Protein AF-A0A8S2FY46-F1 (afdb_monomer_lite)

Organism: NCBI:txid1234261

pLDDT: mean 87.93, std 10.29, range [51.34, 96.06]

Structure (mmCIF, N/CA/C/O backbone):
data_AF-A0A8S2FY46-F1
#
_entry.id   AF-A0A8S2FY46-F1
#
loop_
_atom_site.group_PDB
_atom_site.id
_atom_site.type_symbol
_atom_site.label_atom_id
_atom_site.label_alt_id
_atom_site.label_comp_id
_atom_site.label_asym_id
_atom_site.label_entity_id
_atom_site.label_seq_id
_atom_site.pdbx_PDB_ins_code
_atom_site.Cartn_x
_atom_site.Cartn_y
_atom_site.Cartn_z
_atom_site.occupancy
_atom_site.B_iso_or_equiv
_atom_site.auth_seq_id
_atom_site.auth_comp_id
_atom_site.auth_asym_id
_atom_site.auth_atom_id
_atom_site.pdbx_PDB_model_num
ATOM 1 N N . ILE A 1 1 ? -8.135 -14.743 4.800 1.00 56.22 1 ILE A N 1
ATOM 2 C CA . ILE A 1 1 ? -8.679 -15.157 6.124 1.00 56.22 1 ILE A CA 1
ATOM 3 C C . ILE A 1 1 ? -10.036 -14.482 6.302 1.00 56.22 1 ILE A C 1
ATOM 5 O O . ILE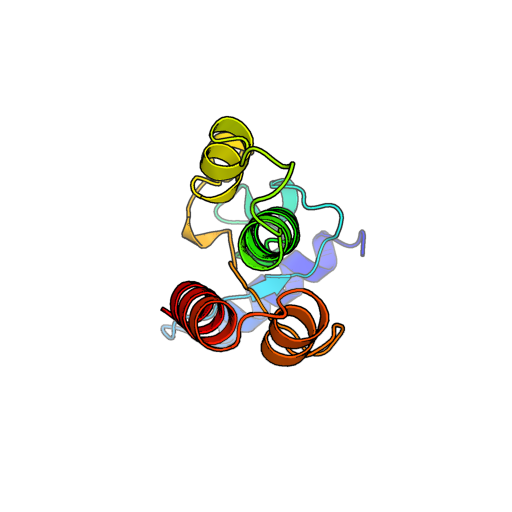 A 1 1 ? -10.095 -13.278 6.116 1.00 56.22 1 ILE A O 1
ATOM 9 N N . GLN A 1 2 ? -11.107 -15.220 6.611 1.00 70.56 2 GLN A N 1
ATOM 10 C CA . GLN A 1 2 ? -12.462 -14.655 6.794 1.00 70.56 2 GLN A CA 1
ATOM 11 C C . GLN A 1 2 ? -12.893 -14.567 8.271 1.00 70.56 2 GLN A C 1
ATOM 13 O O . GLN A 1 2 ? -14.070 -14.408 8.572 1.00 70.56 2 GLN A O 1
ATOM 18 N N . ASN A 1 3 ? -11.954 -14.678 9.216 1.00 86.56 3 ASN A N 1
ATOM 19 C CA . ASN A 1 3 ? -12.265 -14.594 10.642 1.00 86.56 3 ASN A CA 1
ATOM 20 C C . ASN A 1 3 ? -12.045 -13.167 11.174 1.00 86.56 3 ASN A C 1
ATOM 22 O O . ASN A 1 3 ? -11.043 -12.877 11.827 1.00 86.56 3 ASN A O 1
ATOM 26 N N . PHE A 1 4 ? -12.968 -12.263 10.843 1.00 88.81 4 PHE A N 1
ATOM 27 C CA . PHE A 1 4 ? -12.899 -10.854 11.249 1.00 88.81 4 PHE A CA 1
ATOM 28 C C . PHE A 1 4 ? -13.048 -10.655 12.756 1.00 88.81 4 PHE A C 1
ATOM 30 O O . PHE A 1 4 ? -12.456 -9.727 13.303 1.00 88.81 4 PHE A O 1
ATOM 37 N N . GLU A 1 5 ? -13.780 -11.537 13.435 1.00 89.62 5 GLU A N 1
ATOM 38 C CA . GLU A 1 5 ? -13.918 -11.511 14.891 1.00 89.62 5 GLU A CA 1
ATOM 39 C C . GLU A 1 5 ? -12.564 -11.741 15.567 1.00 89.62 5 GLU A C 1
ATOM 41 O O . GLU A 1 5 ? -12.136 -10.937 16.391 1.00 89.62 5 GLU A O 1
ATOM 46 N N . PHE A 1 6 ? -11.833 -12.775 15.145 1.00 90.94 6 PHE A N 1
ATOM 47 C CA . PHE A 1 6 ? -10.497 -13.059 15.662 1.00 90.94 6 PHE A CA 1
ATOM 48 C C . PHE A 1 6 ? -9.502 -11.921 15.405 1.00 90.94 6 PHE A C 1
ATOM 50 O O . PHE A 1 6 ? -8.759 -11.539 16.308 1.00 90.94 6 PHE A O 1
ATOM 57 N N . LEU A 1 7 ? -9.504 -11.353 14.195 1.00 90.94 7 LEU A N 1
ATOM 58 C CA . LEU A 1 7 ? -8.646 -10.210 13.864 1.00 90.94 7 LEU A CA 1
ATOM 59 C C . LEU A 1 7 ? -8.975 -8.994 14.739 1.00 90.94 7 LEU A C 1
ATOM 61 O O . LEU A 1 7 ? -8.070 -8.364 15.282 1.00 90.94 7 LEU A O 1
ATOM 65 N N . THR A 1 8 ? -10.265 -8.725 14.952 1.00 90.94 8 THR A N 1
ATOM 66 C CA . THR A 1 8 ? -10.728 -7.647 15.837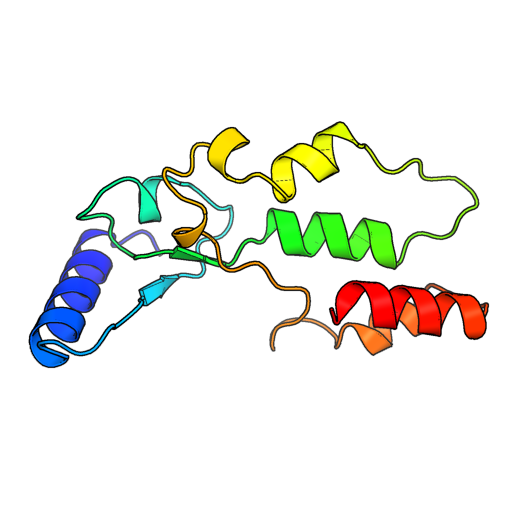 1.00 90.94 8 THR A CA 1
ATOM 67 C C . THR A 1 8 ? -10.246 -7.864 17.270 1.00 90.94 8 THR A C 1
ATOM 69 O O . THR A 1 8 ? -9.696 -6.941 17.872 1.00 90.94 8 THR A O 1
ATOM 72 N N . LEU A 1 9 ? -10.414 -9.080 17.802 1.00 92.50 9 LEU A N 1
ATOM 73 C CA . LEU A 1 9 ? -9.990 -9.444 19.156 1.00 92.50 9 LEU A CA 1
ATOM 74 C C . LEU A 1 9 ? -8.489 -9.221 19.350 1.00 92.50 9 LEU A C 1
ATOM 76 O O . LEU A 1 9 ? -8.090 -8.510 20.270 1.00 92.50 9 LEU A O 1
ATOM 80 N N . ILE A 1 10 ? -7.658 -9.748 18.445 1.00 92.06 10 ILE A N 1
ATOM 81 C CA . ILE A 1 10 ? -6.204 -9.572 18.533 1.00 92.06 10 ILE A CA 1
ATOM 82 C C . ILE A 1 10 ? -5.823 -8.098 18.449 1.00 92.06 10 ILE A C 1
ATOM 84 O O . ILE A 1 10 ? -5.057 -7.631 19.290 1.00 92.06 10 ILE A O 1
ATOM 88 N N . THR A 1 11 ? -6.357 -7.356 17.476 1.00 91.69 11 THR A N 1
ATOM 89 C CA . THR A 1 11 ? -6.054 -5.929 17.300 1.00 91.69 11 THR A CA 1
ATOM 90 C C . THR A 1 11 ? -6.410 -5.120 18.552 1.00 91.69 11 THR A C 1
ATOM 92 O O . THR A 1 11 ? -5.656 -4.232 18.957 1.00 91.69 11 THR A O 1
ATOM 95 N N . GLN A 1 12 ? -7.532 -5.428 19.206 1.00 91.62 12 GLN A N 1
ATOM 96 C CA . GLN A 1 12 ? -7.937 -4.764 20.448 1.00 91.62 12 GLN A CA 1
ATOM 97 C C . GLN A 1 12 ? -7.027 -5.132 21.626 1.00 91.62 12 GLN A C 1
ATOM 99 O O . GLN A 1 12 ? -6.582 -4.238 22.354 1.00 91.62 12 GLN A O 1
ATOM 104 N N . ASP A 1 13 ? -6.703 -6.415 21.790 1.00 94.06 13 ASP A N 1
ATOM 105 C CA . ASP A 1 13 ? -5.866 -6.895 22.891 1.00 94.06 13 ASP A CA 1
ATOM 106 C C . ASP A 1 13 ? -4.445 -6.325 22.819 1.00 94.06 13 ASP A C 1
ATOM 108 O O . ASP A 1 13 ? -3.928 -5.817 23.819 1.00 94.06 13 ASP A O 1
ATOM 112 N N . VAL A 1 14 ? -3.822 -6.318 21.635 1.00 93.00 14 VAL A N 1
ATOM 113 C CA . VAL A 1 14 ? -2.462 -5.772 21.478 1.00 93.00 14 VAL A CA 1
ATOM 114 C C . VAL A 1 14 ? -2.421 -4.267 21.724 1.00 93.00 14 VAL A C 1
ATOM 116 O O . VAL A 1 14 ? -1.494 -3.778 22.370 1.00 93.00 14 VAL A O 1
ATOM 119 N N . LYS A 1 15 ? -3.447 -3.523 21.296 1.00 92.50 15 LYS A N 1
ATOM 120 C CA . LYS A 1 15 ? -3.547 -2.081 21.564 1.00 92.50 15 LYS A CA 1
ATOM 121 C C . LYS A 1 15 ? -3.744 -1.790 23.043 1.00 92.50 15 LYS A C 1
ATOM 123 O O . LYS A 1 15 ? -3.114 -0.880 23.577 1.00 92.50 15 LYS A O 1
ATOM 128 N N . LYS A 1 16 ? -4.565 -2.589 23.729 1.00 93.88 16 LYS A N 1
ATOM 129 C CA . LYS A 1 16 ? -4.736 -2.485 25.181 1.00 93.88 16 LYS A CA 1
ATOM 130 C C . LYS A 1 16 ? -3.412 -2.721 25.913 1.00 93.88 16 LYS A C 1
ATOM 132 O O . LYS A 1 16 ? -3.086 -1.965 26.825 1.00 93.88 16 LYS A O 1
ATOM 137 N N . LEU A 1 17 ? -2.636 -3.723 25.494 1.00 96.06 17 LEU A N 1
ATOM 138 C CA . LEU A 1 17 ? -1.308 -4.014 26.050 1.00 96.06 17 LEU A CA 1
ATOM 139 C C . LEU A 1 17 ? -0.273 -2.924 25.729 1.00 96.06 17 LEU A C 1
ATOM 141 O O . LEU A 1 17 ? 0.590 -2.637 26.558 1.00 96.06 17 LEU A O 1
ATOM 145 N N . ALA A 1 18 ? -0.363 -2.291 24.558 1.00 94.75 18 ALA A N 1
ATOM 146 C CA . ALA A 1 18 ? 0.504 -1.178 24.174 1.00 94.75 18 ALA A CA 1
ATOM 147 C C . ALA A 1 18 ? 0.273 0.089 25.027 1.00 94.75 18 ALA A C 1
ATOM 149 O O . ALA A 1 18 ? 1.171 0.934 25.140 1.00 94.75 18 ALA A O 1
ATOM 150 N N . GLY A 1 19 ? -0.899 0.217 25.663 1.00 93.69 19 GLY A N 1
ATOM 151 C CA . GLY A 1 19 ? -1.260 1.351 26.510 1.00 93.69 19 GLY A CA 1
ATOM 152 C C . GLY A 1 19 ? -1.292 2.654 25.711 1.00 93.69 19 GLY A C 1
ATOM 153 O O . GLY A 1 19 ? -1.995 2.765 24.714 1.00 93.69 19 GLY A O 1
ATOM 154 N N . ASN A 1 20 ? -0.502 3.646 26.129 1.00 93.12 20 ASN A N 1
ATOM 155 C CA . ASN A 1 20 ? -0.418 4.938 25.435 1.00 93.12 20 ASN A CA 1
ATOM 156 C C . ASN A 1 20 ? 0.534 4.926 24.224 1.00 93.12 20 ASN A C 1
ATOM 158 O O . ASN A 1 20 ? 0.681 5.952 23.559 1.00 93.12 20 ASN A O 1
ATOM 162 N N . LYS A 1 21 ? 1.229 3.812 23.950 1.00 94.75 21 LYS A N 1
ATOM 163 C CA . LYS A 1 21 ? 2.116 3.717 22.785 1.00 94.75 21 LYS A CA 1
ATOM 164 C C . LYS A 1 21 ? 1.279 3.498 21.520 1.00 94.75 21 LYS A C 1
ATOM 166 O O . LYS A 1 21 ? 0.426 2.612 21.525 1.00 94.75 21 LYS A O 1
ATOM 171 N N . PRO A 1 22 ? 1.539 4.235 20.426 1.00 89.12 22 PRO A N 1
ATOM 172 C CA . PRO A 1 22 ? 0.912 3.947 19.143 1.00 89.12 22 PRO A CA 1
ATOM 173 C C . PRO A 1 22 ? 1.196 2.502 18.716 1.00 89.12 22 PRO A C 1
ATOM 175 O O . PRO A 1 22 ? 2.349 2.069 18.726 1.00 89.12 22 PRO A O 1
ATOM 178 N N . PHE A 1 23 ? 0.151 1.769 18.337 1.00 91.56 23 PHE A N 1
ATOM 179 C CA . PHE A 1 23 ? 0.250 0.411 17.809 1.00 91.56 23 PHE A CA 1
ATOM 180 C C . PHE A 1 23 ? -0.656 0.294 16.583 1.00 91.56 23 PHE A C 1
ATOM 182 O O . PHE A 1 23 ? -1.816 0.701 16.642 1.00 91.56 23 PHE A O 1
ATOM 189 N N . TYR A 1 24 ? -0.112 -0.232 15.486 1.00 91.81 24 TYR A N 1
ATOM 190 C CA . TYR A 1 24 ? -0.768 -0.281 14.182 1.00 91.81 24 TYR A CA 1
ATOM 191 C C . TYR A 1 24 ? -0.772 -1.712 13.642 1.00 91.81 24 TYR A C 1
ATOM 193 O O . TYR A 1 24 ? 0.286 -2.321 13.479 1.00 91.81 24 TYR A O 1
ATOM 201 N N . CYS A 1 25 ? -1.960 -2.239 13.366 1.00 92.62 25 CYS A N 1
ATOM 202 C CA . CYS A 1 25 ? -2.170 -3.581 12.840 1.00 92.62 25 CYS A CA 1
ATOM 203 C C . CYS A 1 25 ? -2.504 -3.516 11.344 1.00 92.62 25 CYS A C 1
ATOM 205 O O . CYS A 1 25 ? -3.589 -3.076 10.971 1.00 92.62 25 CYS A O 1
ATOM 207 N N . ALA A 1 26 ? -1.598 -3.998 10.492 1.00 92.31 26 ALA A N 1
ATOM 208 C CA . ALA A 1 26 ? -1.833 -4.137 9.055 1.00 92.31 26 ALA A CA 1
ATOM 209 C C . ALA A 1 26 ? -2.151 -5.592 8.688 1.00 92.31 26 ALA A C 1
ATOM 211 O O . ALA A 1 26 ? -1.504 -6.507 9.199 1.00 92.31 26 ALA A O 1
ATOM 212 N N . ALA A 1 27 ? -3.114 -5.806 7.791 1.00 91.81 27 ALA A N 1
ATOM 213 C CA . ALA A 1 27 ? -3.413 -7.121 7.227 1.00 91.81 27 ALA A CA 1
ATOM 214 C C . ALA A 1 27 ? -3.054 -7.216 5.747 1.00 91.81 27 ALA A C 1
ATOM 216 O O . ALA A 1 27 ? -3.114 -6.249 4.991 1.00 91.81 27 ALA A O 1
ATOM 217 N N . GLU A 1 28 ? -2.747 -8.436 5.331 1.00 91.81 28 GLU A N 1
ATOM 218 C CA . GLU A 1 28 ? -2.751 -8.843 3.934 1.00 91.81 28 GLU A CA 1
ATOM 219 C C . GLU A 1 28 ? -4.112 -9.490 3.636 1.00 91.81 28 GLU A C 1
ATOM 221 O O . GLU A 1 28 ? -4.414 -10.599 4.086 1.00 91.81 28 GLU A O 1
ATOM 226 N N . TYR A 1 29 ? -4.983 -8.754 2.945 1.00 91.00 29 TYR A N 1
ATOM 227 C CA . TYR A 1 29 ? -6.307 -9.220 2.533 1.00 91.00 29 TYR A CA 1
ATOM 228 C C . TYR A 1 29 ? -6.453 -8.960 1.039 1.00 91.00 29 TYR A C 1
ATOM 230 O O . TYR A 1 29 ? -6.652 -7.823 0.628 1.00 91.00 29 TYR A O 1
ATOM 238 N N . ILE A 1 30 ? -6.281 -10.010 0.238 1.00 88.0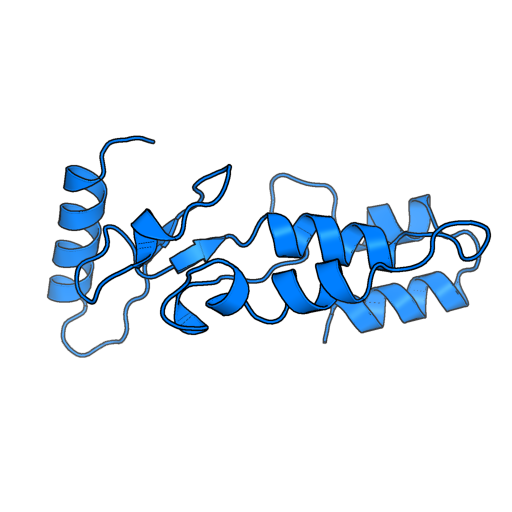0 30 ILE A N 1
ATOM 239 C CA . ILE A 1 30 ? -6.241 -9.932 -1.224 1.00 88.00 30 ILE A CA 1
ATOM 240 C C . ILE A 1 30 ? -7.389 -10.796 -1.793 1.00 88.00 30 ILE A C 1
ATOM 242 O O . ILE A 1 30 ? -7.503 -11.962 -1.401 1.00 88.00 30 ILE A O 1
ATOM 246 N N . PRO A 1 31 ? -8.236 -10.273 -2.705 1.00 88.06 31 PRO A N 1
ATOM 247 C CA . PRO A 1 31 ? -8.264 -8.882 -3.155 1.00 88.06 31 PRO A CA 1
ATOM 248 C C . PRO A 1 31 ? -8.667 -7.930 -2.023 1.00 88.06 31 PRO A C 1
ATOM 250 O O . PRO A 1 31 ? -9.430 -8.290 -1.128 1.00 88.06 31 PRO A O 1
ATOM 253 N N . GLU A 1 32 ? -8.134 -6.715 -2.081 1.00 89.06 32 GLU A N 1
ATOM 254 C CA . GLU A 1 32 ? -8.347 -5.704 -1.050 1.00 89.06 32 GLU A CA 1
ATOM 255 C C . GLU A 1 32 ? -9.808 -5.269 -0.952 1.00 89.06 32 GLU A C 1
ATOM 257 O O . GLU A 1 32 ? -10.464 -5.018 -1.969 1.00 89.06 32 GLU A O 1
ATOM 262 N N . ASP A 1 33 ? -10.279 -5.103 0.283 1.00 89.19 33 ASP A N 1
ATOM 263 C CA . ASP A 1 33 ? -11.613 -4.603 0.592 1.00 89.19 33 ASP A CA 1
ATOM 264 C C . ASP A 1 33 ? -11.530 -3.613 1.767 1.00 89.19 33 ASP A C 1
ATOM 266 O O . ASP A 1 33 ? -11.080 -3.991 2.859 1.00 89.19 33 ASP A O 1
ATOM 270 N N . PRO A 1 34 ? -11.986 -2.358 1.590 1.00 88.25 34 PRO A N 1
ATOM 271 C CA . PRO A 1 34 ? -12.028 -1.375 2.662 1.00 88.25 34 PRO A CA 1
ATOM 272 C C . PRO A 1 34 ? -12.722 -1.862 3.937 1.00 88.25 34 PRO A C 1
ATOM 274 O O . PRO A 1 34 ? -12.362 -1.379 5.011 1.00 88.25 34 PRO A O 1
ATOM 277 N N . ILE A 1 35 ? -13.650 -2.830 3.870 1.00 87.25 35 ILE A N 1
ATOM 278 C CA . ILE A 1 35 ? -14.387 -3.365 5.030 1.00 87.25 35 ILE A CA 1
ATOM 279 C C . ILE A 1 35 ? -13.478 -3.781 6.199 1.00 87.25 35 ILE A C 1
ATOM 281 O O . ILE A 1 35 ? -13.869 -3.652 7.359 1.00 87.25 35 ILE A O 1
ATOM 285 N N . ILE A 1 36 ? -12.238 -4.192 5.914 1.00 82.81 36 ILE A N 1
ATOM 286 C CA . ILE A 1 36 ? -11.232 -4.569 6.921 1.00 82.81 36 ILE A CA 1
ATOM 287 C C . ILE A 1 36 ? -10.793 -3.378 7.796 1.00 82.81 36 ILE A C 1
ATOM 289 O O . ILE A 1 36 ? -10.327 -3.566 8.918 1.00 82.81 36 ILE A O 1
ATOM 293 N N . THR A 1 37 ? -10.965 -2.153 7.299 1.00 81.50 37 THR A N 1
ATOM 294 C CA . THR A 1 37 ? -10.422 -0.908 7.871 1.00 81.50 37 THR A CA 1
ATOM 295 C C . THR A 1 37 ? -11.488 0.163 8.153 1.00 81.50 37 THR A C 1
ATOM 297 O O . THR A 1 37 ? -11.188 1.205 8.735 1.00 81.50 37 THR A O 1
ATOM 300 N N . VAL A 1 38 ? -12.744 -0.067 7.739 1.00 63.22 38 VAL A N 1
ATOM 301 C CA . VAL A 1 38 ? -13.783 0.969 7.525 1.00 63.22 38 VAL A CA 1
ATOM 302 C C . VAL A 1 38 ? -14.429 1.567 8.789 1.00 63.22 38 VAL A C 1
ATOM 304 O O . VAL A 1 38 ? -15.319 2.406 8.691 1.00 63.22 38 VAL A O 1
ATOM 307 N N . ALA A 1 39 ? -13.954 1.297 10.002 1.00 51.34 39 ALA A N 1
ATOM 308 C CA . ALA A 1 39 ? -14.401 2.083 11.157 1.00 51.34 39 ALA A CA 1
ATOM 309 C C . ALA A 1 39 ? -13.321 2.175 12.228 1.00 51.34 39 ALA A C 1
ATOM 311 O O . ALA A 1 39 ? -12.399 1.371 12.254 1.00 51.34 39 ALA A O 1
ATOM 312 N N . LYS A 1 40 ? -13.498 3.080 13.199 1.00 52.50 40 LYS A N 1
ATOM 313 C CA . LYS A 1 40 ? -12.714 3.126 14.453 1.00 52.50 40 LYS A CA 1
ATOM 314 C C . LYS A 1 40 ? -12.577 1.761 15.171 1.00 52.50 40 LYS A C 1
ATOM 316 O O . LYS A 1 40 ? -11.749 1.661 16.066 1.00 52.50 40 LYS A O 1
ATOM 321 N N . ASN A 1 41 ? -13.354 0.750 14.756 1.00 63.66 41 ASN A N 1
ATOM 322 C CA . ASN A 1 41 ? -13.356 -0.638 15.221 1.00 63.66 41 ASN A CA 1
ATOM 323 C C . ASN A 1 41 ? -13.288 -1.671 14.067 1.00 63.66 41 ASN A C 1
ATOM 325 O O . ASN A 1 41 ? -13.835 -2.763 14.205 1.00 63.66 41 ASN A O 1
ATOM 329 N N . GLY A 1 42 ? -12.708 -1.332 12.910 1.00 76.44 42 GLY A N 1
ATOM 330 C CA . GLY A 1 42 ? -12.436 -2.318 11.862 1.00 76.44 42 GLY A CA 1
ATOM 331 C C . GLY A 1 42 ? -11.529 -3.441 12.390 1.00 76.44 42 GLY A C 1
ATOM 332 O O . GLY A 1 42 ? -10.780 -3.202 13.344 1.00 76.44 42 GLY A O 1
ATOM 333 N N . PRO A 1 43 ? -11.571 -4.653 11.804 1.00 88.75 43 PRO A N 1
ATOM 334 C CA . PRO A 1 43 ? -10.729 -5.764 12.249 1.00 88.75 43 PRO A CA 1
ATOM 335 C C . PRO A 1 43 ? -9.234 -5.429 12.311 1.00 88.75 43 PRO A C 1
ATOM 337 O O . PRO A 1 43 ? -8.516 -6.003 13.128 1.00 88.75 43 PRO A O 1
ATOM 340 N N . MET A 1 44 ? -8.778 -4.499 11.464 1.00 91.94 44 MET A N 1
ATOM 341 C CA . MET A 1 44 ? -7.391 -4.042 11.367 1.00 91.94 44 MET A CA 1
ATOM 342 C C . MET A 1 44 ? -7.329 -2.520 11.158 1.00 91.94 44 MET A C 1
ATOM 344 O O . MET A 1 44 ? -8.310 -1.894 10.753 1.00 91.94 44 MET A O 1
ATOM 348 N N . ASP A 1 45 ? -6.163 -1.916 11.402 1.00 91.88 45 ASP A N 1
ATOM 349 C CA . ASP A 1 45 ? -5.934 -0.484 11.154 1.00 91.88 45 ASP A CA 1
ATOM 350 C C . ASP A 1 45 ? -5.715 -0.174 9.676 1.00 91.88 45 ASP A C 1
ATOM 352 O O . ASP A 1 45 ? -6.146 0.875 9.184 1.00 91.88 45 ASP A O 1
ATOM 356 N N . GLY A 1 46 ? -5.060 -1.095 8.968 1.00 92.44 46 GLY A N 1
ATOM 357 C CA . GLY A 1 46 ? -4.803 -0.945 7.548 1.00 92.44 46 GLY A CA 1
ATOM 358 C C . GLY A 1 46 ? -4.577 -2.238 6.790 1.00 92.44 46 GLY A C 1
ATOM 359 O O . GLY A 1 46 ? -4.582 -3.340 7.344 1.00 92.44 46 GLY A O 1
ATOM 360 N N . LEU A 1 47 ? -4.384 -2.063 5.490 1.00 93.19 47 LEU A N 1
ATOM 361 C CA . LEU A 1 47 ? -4.222 -3.118 4.506 1.00 93.19 47 LEU A CA 1
ATOM 362 C C . LEU A 1 47 ? -3.006 -2.859 3.621 1.00 93.19 47 LEU A C 1
ATOM 364 O O . LEU A 1 47 ? -2.731 -1.716 3.250 1.00 93.19 47 LEU A O 1
ATOM 368 N N . TRP A 1 48 ? -2.300 -3.928 3.258 1.00 94.88 48 TRP A N 1
ATOM 369 C CA . TRP A 1 48 ? -1.305 -3.882 2.187 1.00 94.88 48 TRP A CA 1
ATOM 370 C C . TRP A 1 48 ? -1.977 -3.539 0.860 1.00 94.88 48 TRP A C 1
ATOM 372 O O . TRP A 1 48 ? -2.882 -4.247 0.420 1.00 94.88 48 TRP A O 1
ATOM 382 N N . HIS A 1 49 ? -1.529 -2.444 0.239 1.00 95.00 49 HIS A N 1
ATOM 383 C CA . HIS A 1 49 ? -2.200 -1.871 -0.920 1.00 95.00 49 HIS A CA 1
ATOM 384 C C . HIS A 1 49 ? -1.778 -2.545 -2.231 1.00 95.00 49 HIS A C 1
ATOM 386 O O . HIS A 1 49 ? -0.956 -2.018 -2.984 1.00 95.00 49 HIS A O 1
ATOM 392 N N . GLU A 1 50 ? -2.320 -3.728 -2.501 1.00 93.88 50 GLU A N 1
ATOM 393 C CA . GLU A 1 50 ? -1.969 -4.548 -3.668 1.00 93.88 50 GLU A CA 1
ATOM 394 C C . GLU A 1 50 ? -2.187 -3.832 -5.009 1.00 93.88 50 GLU A C 1
ATOM 396 O O . GLU A 1 50 ? -1.346 -3.893 -5.911 1.00 93.88 50 GLU A O 1
ATOM 401 N N . LYS A 1 51 ? -3.283 -3.083 -5.148 1.00 92.81 51 LYS A N 1
ATOM 402 C CA . LYS A 1 51 ? -3.549 -2.276 -6.347 1.00 92.81 51 LYS A CA 1
ATOM 403 C C . LYS A 1 51 ? -2.494 -1.200 -6.561 1.00 92.81 51 LYS A C 1
ATOM 405 O O . LYS A 1 51 ? -2.121 -0.950 -7.706 1.00 92.81 51 LYS A O 1
ATOM 410 N N . PHE A 1 52 ? -1.994 -0.575 -5.494 1.00 95.00 52 PHE A N 1
ATOM 411 C CA . PHE A 1 52 ? -0.880 0.366 -5.601 1.00 95.00 52 PHE A CA 1
ATOM 412 C C . PHE A 1 52 ? 0.391 -0.348 -6.044 1.00 95.00 52 PHE A C 1
ATOM 414 O O . PHE A 1 52 ? 1.029 0.115 -6.987 1.00 95.00 52 PHE A O 1
ATOM 421 N N . TYR A 1 53 ? 0.730 -1.478 -5.416 1.00 94.12 53 TYR A N 1
ATOM 422 C CA . TYR A 1 53 ? 1.906 -2.265 -5.786 1.00 94.12 53 TYR A CA 1
ATOM 423 C C . TYR A 1 53 ? 1.895 -2.614 -7.276 1.00 94.12 53 TYR A C 1
ATOM 425 O O . TYR A 1 53 ? 2.814 -2.233 -7.998 1.00 94.12 53 TYR A O 1
ATOM 433 N N . THR A 1 54 ? 0.830 -3.264 -7.742 1.00 91.50 54 THR A N 1
ATOM 434 C CA . THR A 1 54 ? 0.683 -3.700 -9.138 1.00 91.50 54 THR A CA 1
ATOM 435 C C . THR A 1 54 ? 0.686 -2.520 -10.108 1.00 91.50 54 THR A C 1
ATOM 437 O O . THR A 1 54 ? 1.518 -2.471 -11.010 1.00 91.50 54 THR A O 1
ATOM 440 N N . THR A 1 55 ? -0.156 -1.507 -9.876 1.00 92.44 55 THR A N 1
ATOM 441 C CA . THR A 1 55 ? -0.288 -0.354 -10.785 1.00 92.44 55 THR A CA 1
ATOM 442 C C . THR A 1 55 ? 1.005 0.452 -10.885 1.00 92.44 55 THR A C 1
ATOM 444 O O . THR A 1 55 ? 1.440 0.800 -11.982 1.00 92.44 55 THR A O 1
ATOM 447 N N . ILE A 1 56 ? 1.644 0.768 -9.754 1.00 93.31 56 ILE A N 1
ATOM 448 C CA . ILE A 1 56 ? 2.866 1.577 -9.763 1.00 93.31 56 ILE A CA 1
ATOM 449 C C . ILE A 1 56 ? 4.047 0.766 -10.294 1.00 93.31 56 ILE A C 1
ATOM 451 O O . ILE A 1 56 ? 4.845 1.305 -11.061 1.00 93.31 56 ILE A O 1
ATOM 455 N N . LYS A 1 57 ? 4.157 -0.521 -9.944 1.00 91.75 57 LYS A N 1
ATOM 456 C CA . LYS A 1 57 ? 5.193 -1.394 -10.502 1.00 91.75 57 LYS A CA 1
ATOM 457 C C . LYS A 1 57 ? 5.082 -1.459 -12.020 1.00 91.75 57 LYS A C 1
ATOM 459 O O . LYS A 1 57 ? 6.088 -1.209 -12.679 1.00 91.75 57 LYS A O 1
ATOM 464 N N . ASP A 1 58 ? 3.885 -1.691 -12.557 1.00 90.06 58 ASP A N 1
ATOM 465 C CA . ASP A 1 58 ? 3.642 -1.730 -14.001 1.00 90.06 58 ASP A CA 1
ATOM 466 C C . ASP A 1 58 ? 4.066 -0.417 -14.667 1.00 90.06 58 ASP A C 1
ATOM 468 O O . ASP A 1 58 ? 4.863 -0.428 -15.604 1.00 90.06 58 ASP A O 1
ATOM 472 N N . ILE A 1 59 ? 3.650 0.730 -14.121 1.00 89.81 59 ILE A N 1
ATOM 473 C CA . ILE A 1 59 ? 4.051 2.058 -14.620 1.00 89.81 59 ILE A CA 1
ATOM 474 C C . ILE A 1 59 ? 5.578 2.249 -14.616 1.00 89.81 59 ILE A C 1
ATOM 476 O O . ILE A 1 59 ? 6.122 2.937 -15.484 1.00 89.81 59 ILE A O 1
ATOM 480 N N . LEU A 1 60 ? 6.284 1.689 -13.630 1.00 90.62 60 LEU A N 1
ATOM 481 C CA . LEU A 1 60 ? 7.728 1.868 -13.477 1.00 90.62 60 LEU A CA 1
ATOM 482 C C . LEU A 1 60 ? 8.563 0.914 -14.339 1.00 90.62 60 LEU A C 1
ATOM 484 O O . LEU A 1 60 ? 9.689 1.287 -14.668 1.00 90.62 60 LEU A O 1
ATOM 488 N N . ILE A 1 61 ? 8.043 -0.266 -14.697 1.00 89.38 61 ILE A N 1
ATOM 489 C CA . ILE A 1 61 ? 8.735 -1.255 -15.550 1.00 89.38 61 ILE A CA 1
ATOM 490 C C . ILE A 1 61 ? 8.313 -1.191 -17.026 1.00 89.38 61 ILE A C 1
ATOM 492 O O . ILE A 1 61 ? 8.943 -1.834 -17.865 1.00 89.38 61 ILE A O 1
ATOM 496 N N . MET A 1 62 ? 7.247 -0.452 -17.349 1.00 82.50 62 MET A N 1
ATOM 497 C CA . MET A 1 62 ? 6.794 -0.230 -18.722 1.00 82.50 62 MET A CA 1
ATOM 498 C C . MET A 1 62 ? 7.888 0.414 -19.584 1.00 82.50 62 MET A C 1
ATOM 500 O O . MET A 1 62 ? 8.518 1.393 -19.184 1.00 82.50 62 MET A O 1
ATOM 504 N N . ASN A 1 63 ? 8.049 -0.111 -20.801 1.00 65.75 63 ASN A N 1
ATOM 505 C CA . ASN A 1 63 ? 8.858 0.509 -21.847 1.00 65.75 63 ASN A CA 1
ATOM 506 C C . ASN A 1 63 ? 8.006 1.515 -22.637 1.00 65.75 63 ASN A C 1
ATOM 508 O O . ASN A 1 63 ? 6.815 1.284 -22.864 1.00 65.75 63 ASN A O 1
ATOM 512 N N . ASP A 1 64 ? 8.631 2.617 -23.057 1.00 62.62 64 ASP A N 1
ATOM 513 C CA . ASP A 1 64 ? 7.968 3.799 -23.633 1.00 62.62 64 ASP A C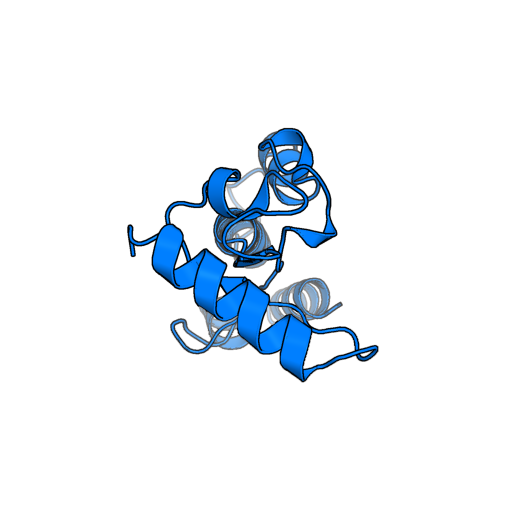A 1
ATOM 514 C C . ASP A 1 64 ? 7.214 3.524 -24.954 1.00 62.62 64 ASP A C 1
ATOM 516 O O . ASP A 1 64 ? 6.425 4.354 -25.405 1.00 62.62 64 ASP A O 1
ATOM 520 N N . ASP A 1 65 ? 7.400 2.346 -25.554 1.00 58.00 65 ASP A N 1
ATOM 521 C CA . ASP A 1 65 ? 7.002 2.088 -26.934 1.00 58.00 65 ASP A CA 1
ATOM 522 C C . ASP A 1 65 ? 5.509 1.818 -27.163 1.00 58.00 65 ASP A C 1
ATOM 524 O O . ASP A 1 65 ? 5.103 1.893 -28.316 1.00 58.00 65 ASP A O 1
ATOM 528 N N . ASN A 1 66 ? 4.667 1.518 -26.156 1.00 51.72 66 ASN A N 1
ATOM 529 C CA . ASN A 1 66 ? 3.236 1.251 -26.438 1.00 51.72 66 ASN A CA 1
ATOM 530 C C . ASN A 1 66 ? 2.209 1.368 -25.297 1.00 51.72 66 ASN A C 1
ATOM 532 O O . ASN A 1 66 ? 1.018 1.203 -25.562 1.00 51.72 66 ASN A O 1
ATOM 536 N N . ASN A 1 67 ? 2.588 1.679 -24.055 1.00 57.03 67 ASN A N 1
ATOM 537 C CA . ASN A 1 67 ? 1.620 1.698 -22.952 1.00 57.03 67 ASN A CA 1
ATOM 538 C C . ASN A 1 67 ? 1.471 3.092 -22.345 1.00 57.03 67 ASN A C 1
ATOM 540 O O . ASN A 1 67 ? 2.329 3.583 -21.616 1.00 57.03 67 ASN A O 1
ATOM 544 N N . ARG A 1 68 ? 0.337 3.738 -22.637 1.00 66.50 68 ARG A N 1
ATOM 545 C CA . ARG A 1 68 ? -0.050 4.975 -21.955 1.00 66.50 68 ARG A CA 1
ATOM 546 C C . ARG A 1 68 ? -0.402 4.648 -20.509 1.00 66.50 68 ARG A C 1
ATOM 548 O O . ARG A 1 68 ? -1.290 3.838 -20.259 1.00 66.50 68 ARG A O 1
ATOM 555 N N . VAL A 1 69 ? 0.251 5.330 -19.573 1.00 77.75 69 VAL A N 1
ATOM 556 C CA . VAL A 1 69 ? -0.155 5.333 -18.166 1.00 77.75 69 VAL A CA 1
ATOM 557 C C . VAL A 1 69 ? -1.593 5.841 -18.083 1.00 77.75 69 VAL A C 1
ATOM 559 O O . VAL A 1 69 ? -1.880 6.973 -18.480 1.00 77.75 69 VAL A O 1
ATOM 562 N N . SER A 1 70 ? -2.501 5.016 -17.564 1.00 86.50 70 SER A N 1
ATOM 563 C CA . SER A 1 70 ? -3.855 5.468 -17.258 1.00 86.50 70 SER A CA 1
ATOM 564 C C . SER A 1 70 ? -3.802 6.397 -16.049 1.00 86.50 70 SER A C 1
ATOM 566 O O . SER A 1 70 ? -3.606 5.959 -14.914 1.00 86.50 70 SER A O 1
ATOM 568 N N . LEU A 1 71 ? -3.966 7.699 -16.293 1.00 88.44 71 LEU A N 1
ATOM 569 C CA . LEU A 1 71 ? -3.998 8.700 -15.225 1.00 88.44 71 LEU A CA 1
ATOM 570 C C . LEU A 1 71 ? -5.163 8.464 -14.257 1.00 88.44 71 LEU A C 1
ATOM 572 O O . LEU A 1 71 ? -5.033 8.757 -13.070 1.00 88.44 71 LEU A O 1
ATOM 576 N N . ASP A 1 72 ? -6.265 7.885 -14.735 1.00 89.81 72 ASP A N 1
ATOM 577 C CA . ASP A 1 72 ? -7.408 7.532 -13.895 1.00 89.81 72 ASP A CA 1
ATOM 578 C C . ASP A 1 72 ? -7.070 6.383 -12.937 1.00 89.81 72 ASP A C 1
ATOM 580 O O . ASP A 1 72 ? -7.377 6.468 -11.747 1.00 89.81 72 ASP A O 1
ATOM 584 N N . GLN A 1 73 ? -6.368 5.346 -13.414 1.00 89.62 73 GLN A N 1
ATOM 585 C CA . GLN A 1 73 ? -5.880 4.265 -12.547 1.00 89.62 73 GLN A CA 1
ATOM 586 C C . GLN A 1 73 ? -4.835 4.776 -11.555 1.00 89.62 73 GLN A C 1
ATOM 588 O O . GLN A 1 73 ? -4.900 4.446 -10.373 1.00 89.62 73 GLN A O 1
ATOM 593 N N . LEU A 1 74 ? -3.919 5.639 -12.005 1.00 91.94 74 LEU A N 1
ATOM 594 C CA . LEU A 1 74 ? -2.924 6.252 -11.131 1.00 91.94 74 LEU A CA 1
ATOM 595 C C . LEU A 1 74 ? -3.588 7.072 -10.016 1.00 91.94 74 LEU A C 1
ATOM 597 O O . LEU A 1 74 ? -3.232 6.941 -8.846 1.00 91.94 74 LEU A O 1
ATOM 601 N N . LYS A 1 75 ? -4.593 7.884 -10.356 1.00 93.06 75 LYS A N 1
ATOM 602 C CA . LYS A 1 75 ? -5.359 8.663 -9.378 1.00 93.06 75 LYS A CA 1
ATOM 603 C C . LYS A 1 75 ? -6.079 7.756 -8.378 1.00 93.06 75 LYS A C 1
ATOM 605 O O . LYS A 1 75 ? -6.063 8.055 -7.187 1.00 93.06 75 LYS A O 1
ATOM 610 N N . LEU A 1 76 ? -6.667 6.653 -8.850 1.00 92.19 76 LEU A N 1
ATOM 611 C CA . LEU A 1 76 ? -7.367 5.679 -8.012 1.00 92.19 76 LEU A CA 1
ATOM 612 C C . LEU A 1 76 ? -6.443 5.048 -6.959 1.00 92.19 76 LEU A C 1
ATOM 614 O O . LEU A 1 76 ? -6.856 4.884 -5.813 1.00 92.19 76 LEU A O 1
ATOM 618 N N . VAL A 1 77 ? -5.201 4.710 -7.324 1.00 93.06 77 VAL A N 1
ATOM 619 C CA . VAL A 1 77 ? -4.253 4.067 -6.395 1.00 93.06 77 VAL A CA 1
ATOM 620 C C . VAL A 1 77 ? -3.487 5.054 -5.518 1.00 93.06 77 VAL A C 1
ATOM 622 O O . VAL A 1 77 ? -3.089 4.699 -4.414 1.00 93.06 77 VAL A O 1
ATOM 625 N N . ILE A 1 78 ? -3.308 6.304 -5.952 1.00 93.12 78 ILE A N 1
ATOM 626 C CA . ILE A 1 78 ? -2.714 7.351 -5.105 1.00 93.12 78 ILE A CA 1
ATOM 627 C C . ILE A 1 78 ? -3.708 7.810 -4.032 1.00 93.12 78 ILE A C 1
ATOM 629 O O . ILE A 1 78 ? -3.322 7.996 -2.878 1.00 93.12 78 ILE A O 1
ATOM 633 N N . ASP A 1 79 ? -4.983 7.992 -4.393 1.00 92.81 79 ASP A N 1
ATOM 634 C CA . ASP A 1 79 ? -6.028 8.416 -3.462 1.00 92.81 79 ASP A CA 1
ATOM 635 C C . ASP A 1 79 ? -6.975 7.264 -3.116 1.00 92.81 79 ASP A C 1
ATOM 637 O O . ASP A 1 79 ? -8.045 7.100 -3.706 1.00 92.81 79 ASP A O 1
ATOM 641 N N . GLY A 1 80 ? -6.605 6.502 -2.086 1.00 90.06 80 GLY A N 1
ATOM 642 C CA . GLY A 1 80 ? -7.404 5.389 -1.572 1.00 90.06 80 GLY A CA 1
ATOM 643 C C . GLY A 1 80 ? -8.844 5.741 -1.189 1.00 90.06 80 GLY A C 1
ATOM 644 O O . GLY A 1 80 ? -9.714 4.873 -1.196 1.00 90.06 80 GLY A O 1
ATOM 645 N N . ARG A 1 81 ? -9.166 7.012 -0.923 1.00 91.12 81 ARG A N 1
ATOM 646 C CA . ARG A 1 81 ? -10.553 7.414 -0.623 1.00 91.12 81 ARG A CA 1
ATOM 647 C C . ARG A 1 81 ? -11.484 7.165 -1.809 1.00 91.12 81 ARG A C 1
ATOM 649 O O . ARG A 1 81 ? -12.656 6.860 -1.611 1.00 91.12 81 ARG A O 1
ATOM 656 N N . LEU A 1 82 ? -10.955 7.213 -3.035 1.00 92.25 82 LEU A N 1
ATOM 657 C CA . LEU A 1 82 ? -11.690 6.871 -4.257 1.00 92.25 82 LEU A CA 1
ATOM 658 C C . LEU A 1 82 ? -12.029 5.376 -4.350 1.00 92.25 82 LEU A C 1
ATOM 660 O O . LEU A 1 82 ? -12.880 4.992 -5.146 1.00 92.25 82 LEU A O 1
ATOM 664 N N . GLN A 1 83 ? -11.389 4.544 -3.528 1.00 90.94 83 GLN A N 1
ATOM 665 C CA . GLN A 1 83 ? -11.652 3.112 -3.418 1.00 90.94 83 GLN A CA 1
ATOM 666 C C . GLN A 1 83 ? -12.551 2.763 -2.220 1.00 90.94 83 GLN A C 1
ATOM 668 O O . GLN A 1 83 ? -12.818 1.589 -1.999 1.00 90.94 83 GLN A O 1
ATOM 673 N N . GLY A 1 84 ? -13.021 3.755 -1.452 1.00 90.94 84 GLY A N 1
ATOM 674 C CA . GLY A 1 84 ? -13.893 3.551 -0.288 1.00 90.94 84 GLY A CA 1
ATOM 675 C C . GLY A 1 84 ? -13.173 3.494 1.064 1.00 90.94 84 GLY A C 1
ATOM 676 O O . GLY A 1 84 ? -13.826 3.278 2.084 1.00 90.94 84 GLY A O 1
ATOM 677 N N . TYR A 1 85 ? -11.855 3.717 1.109 1.00 90.75 85 TYR A N 1
ATOM 678 C CA . TYR A 1 85 ? -11.119 3.820 2.372 1.00 90.75 85 TYR A CA 1
ATOM 679 C C . TYR A 1 85 ? -11.443 5.123 3.110 1.00 90.75 85 TYR A C 1
ATOM 681 O O . TYR A 1 85 ? -11.501 6.203 2.521 1.00 90.75 85 TYR A O 1
ATOM 689 N N . SER A 1 86 ? -11.614 5.027 4.429 1.00 88.38 86 SER A N 1
ATOM 690 C CA . SER A 1 86 ? -12.010 6.168 5.264 1.00 88.38 86 SER A CA 1
ATOM 691 C C . SER A 1 86 ? -10.880 7.182 5.493 1.00 88.38 86 SER A C 1
ATOM 693 O O . SER A 1 86 ? -11.130 8.370 5.696 1.00 88.38 86 SER A O 1
ATOM 695 N N . SER A 1 87 ? -9.628 6.719 5.458 1.00 87.94 87 SER A N 1
ATOM 696 C CA . SER A 1 87 ? -8.429 7.510 5.719 1.00 87.94 87 SER A CA 1
ATOM 697 C C . SER A 1 87 ? -7.241 6.960 4.937 1.00 87.94 87 SER A C 1
ATOM 699 O O . SER A 1 87 ? -7.132 5.757 4.714 1.00 87.94 87 SER A O 1
ATOM 701 N N . ILE A 1 88 ? -6.286 7.831 4.605 1.00 87.25 88 ILE A N 1
ATOM 702 C CA . ILE A 1 88 ? -4.989 7.419 4.044 1.00 87.25 88 ILE A CA 1
ATOM 703 C C . ILE A 1 88 ? -4.208 6.500 4.995 1.00 87.25 88 ILE A C 1
ATOM 705 O O . ILE A 1 88 ? -3.371 5.728 4.552 1.00 87.25 88 ILE A O 1
ATOM 709 N N . GLN A 1 89 ? -4.506 6.554 6.298 1.00 89.88 89 GLN A N 1
ATOM 710 C CA . GLN A 1 89 ? -3.891 5.683 7.301 1.00 89.88 89 GLN A CA 1
ATOM 711 C C . GLN A 1 89 ? -4.360 4.227 7.187 1.00 89.88 89 GLN A C 1
ATOM 713 O O . GLN A 1 89 ? -3.765 3.362 7.816 1.00 89.88 89 GLN A O 1
ATOM 718 N N . ASN A 1 90 ? -5.402 3.937 6.400 1.00 92.06 90 ASN A N 1
ATOM 719 C CA . ASN A 1 90 ? -5.876 2.571 6.179 1.00 92.06 90 ASN A CA 1
ATOM 720 C C . ASN A 1 90 ? -5.043 1.795 5.149 1.00 92.06 90 ASN A C 1
ATOM 722 O O . ASN A 1 90 ? -5.302 0.615 4.930 1.00 92.06 90 ASN A O 1
ATOM 726 N N . LEU A 1 91 ? -4.063 2.437 4.512 1.00 93.69 91 LEU A N 1
ATOM 727 C CA . LEU A 1 91 ? -3.315 1.860 3.403 1.00 93.69 91 LEU A CA 1
ATOM 728 C C . LEU A 1 91 ? -1.819 1.826 3.686 1.00 93.69 91 LEU A C 1
ATOM 730 O O . LEU A 1 91 ? -1.202 2.837 4.022 1.00 93.69 91 LEU A O 1
ATOM 734 N N . VAL A 1 92 ? -1.230 0.656 3.464 1.00 94.94 92 VAL A N 1
ATOM 735 C CA . VAL A 1 92 ? 0.213 0.442 3.426 1.00 94.94 92 VAL A CA 1
ATOM 736 C C . VAL A 1 92 ? 0.626 0.338 1.960 1.00 94.94 92 VAL A C 1
ATOM 738 O O . VAL A 1 92 ? 0.557 -0.726 1.345 1.00 94.94 92 VAL A O 1
ATOM 741 N N . ASN A 1 93 ? 1.031 1.471 1.387 1.00 95.06 93 ASN A N 1
ATOM 742 C CA . ASN A 1 93 ? 1.565 1.531 0.027 1.00 95.06 93 ASN A CA 1
ATOM 743 C C . ASN A 1 93 ? 2.975 0.938 -0.011 1.00 95.06 93 ASN A C 1
ATOM 745 O O . ASN A 1 93 ? 3.820 1.280 0.819 1.00 95.06 93 ASN A O 1
ATOM 749 N N . TYR A 1 94 ? 3.244 0.074 -0.988 1.00 94.12 94 TYR A N 1
ATOM 750 C CA . TYR A 1 94 ? 4.517 -0.630 -1.081 1.00 94.12 94 TYR A CA 1
ATOM 751 C C . TYR A 1 94 ? 4.907 -0.936 -2.534 1.00 94.12 94 TYR A C 1
ATOM 753 O O . TYR A 1 94 ? 4.060 -0.987 -3.420 1.00 94.12 94 TYR A O 1
ATOM 761 N N . LEU A 1 95 ? 6.209 -1.125 -2.772 1.00 93.06 95 LEU A N 1
ATOM 762 C CA . LEU A 1 95 ? 6.781 -1.488 -4.084 1.00 93.06 95 LEU A CA 1
ATOM 763 C C . LEU A 1 95 ? 7.658 -2.743 -4.036 1.00 93.06 95 LEU A C 1
ATOM 765 O O . LEU A 1 95 ? 8.156 -3.208 -5.058 1.00 93.06 95 LEU A O 1
ATOM 769 N N . SER A 1 96 ? 7.865 -3.294 -2.843 1.00 91.19 96 SER A N 1
ATOM 770 C CA . SER A 1 96 ? 8.594 -4.536 -2.628 1.00 91.19 96 SER A CA 1
ATOM 771 C C . SER A 1 96 ? 8.128 -5.162 -1.321 1.00 91.19 96 SER A C 1
ATOM 773 O O . SER A 1 96 ? 7.937 -4.460 -0.330 1.00 91.19 96 SER A O 1
ATOM 775 N N . ASN A 1 97 ? 8.001 -6.480 -1.322 1.00 92.00 97 ASN A N 1
ATOM 776 C CA . ASN A 1 97 ? 7.806 -7.311 -0.141 1.00 92.00 97 ASN A CA 1
ATOM 777 C C . ASN A 1 97 ? 8.772 -8.509 -0.231 1.00 92.00 97 ASN A C 1
ATOM 779 O O . ASN A 1 97 ? 9.737 -8.461 -1.000 1.00 92.00 97 ASN A O 1
ATOM 783 N N . HIS A 1 98 ? 8.559 -9.535 0.589 1.00 93.75 98 HIS A N 1
ATOM 784 C CA . HIS A 1 98 ? 9.375 -10.750 0.590 1.00 93.75 98 HIS A CA 1
ATOM 785 C C . HIS A 1 98 ? 8.838 -11.843 -0.350 1.00 93.75 98 HIS A C 1
ATOM 787 O O . HIS A 1 98 ? 9.574 -12.780 -0.649 1.00 93.75 98 HIS A O 1
ATOM 793 N N . ASP A 1 99 ? 7.604 -11.700 -0.836 1.00 92.62 99 ASP A N 1
ATOM 794 C CA . ASP A 1 99 ? 6.908 -12.688 -1.671 1.00 92.62 99 ASP A CA 1
ATOM 795 C C . ASP A 1 99 ? 7.239 -12.553 -3.161 1.00 92.62 99 ASP A C 1
ATOM 797 O O . ASP A 1 99 ? 7.130 -13.512 -3.926 1.00 92.62 99 ASP A O 1
ATOM 801 N N . HIS A 1 100 ? 7.674 -11.364 -3.581 1.00 91.19 100 HIS A N 1
ATOM 802 C CA . HIS A 1 100 ? 8.001 -11.053 -4.967 1.00 91.19 100 HIS A CA 1
ATOM 803 C C . HIS A 1 100 ? 9.501 -10.828 -5.185 1.00 91.19 100 HIS A C 1
ATOM 805 O O . HIS A 1 100 ? 10.278 -10.589 -4.257 1.00 91.19 100 HIS A O 1
ATOM 811 N N . ASN A 1 101 ? 9.911 -10.837 -6.458 1.00 92.31 101 ASN A N 1
ATOM 812 C CA . ASN A 1 101 ? 11.240 -10.376 -6.847 1.00 92.31 101 ASN A CA 1
ATOM 813 C C . ASN A 1 101 ? 11.520 -8.980 -6.279 1.00 92.31 101 ASN A C 1
ATOM 815 O O . ASN A 1 101 ? 10.639 -8.122 -6.176 1.00 92.31 101 ASN A O 1
ATOM 819 N N . ARG A 1 102 ? 12.795 -8.727 -5.965 1.00 90.81 102 ARG A N 1
ATOM 820 C CA . ARG A 1 102 ? 13.238 -7.386 -5.579 1.00 90.81 102 ARG A CA 1
ATOM 821 C C . ARG A 1 102 ? 12.915 -6.414 -6.708 1.00 90.81 102 ARG A C 1
ATOM 823 O O . ARG A 1 102 ? 13.295 -6.660 -7.848 1.00 90.81 102 ARG A O 1
ATOM 830 N N . PHE A 1 103 ? 12.355 -5.257 -6.372 1.00 91.00 103 PHE A N 1
ATOM 831 C CA . PHE A 1 103 ? 11.966 -4.243 -7.357 1.00 91.00 103 PHE A CA 1
ATOM 832 C C . PHE A 1 103 ? 13.085 -3.864 -8.354 1.00 91.00 103 PHE A C 1
ATOM 834 O O . PHE A 1 103 ? 12.837 -3.677 -9.541 1.00 91.00 103 PHE A O 1
ATOM 841 N N . CYS A 1 104 ? 14.347 -3.820 -7.907 1.00 92.50 104 CYS A N 1
ATOM 842 C CA . CYS A 1 104 ? 15.482 -3.567 -8.800 1.00 92.50 104 CYS A CA 1
ATOM 843 C C . CYS A 1 104 ? 15.673 -4.659 -9.862 1.00 92.50 104 CYS A C 1
ATOM 845 O O . CYS A 1 104 ? 16.025 -4.342 -10.991 1.00 92.50 104 CYS A O 1
ATOM 847 N N . TYR A 1 105 ? 15.443 -5.927 -9.513 1.00 93.44 105 TYR A N 1
ATOM 848 C CA . TYR A 1 105 ? 15.562 -7.035 -10.455 1.00 93.44 105 TYR A CA 1
ATOM 849 C C . TYR A 1 105 ? 14.539 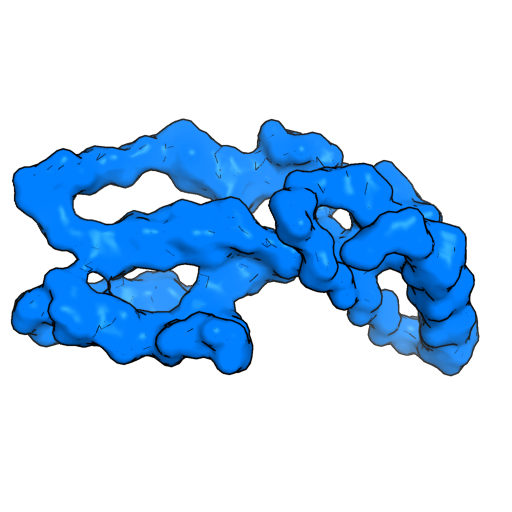-6.887 -11.582 1.00 93.44 105 TYR A C 1
ATOM 851 O O . TYR A 1 105 ? 14.903 -6.979 -12.753 1.00 93.44 105 TYR A O 1
ATOM 859 N N . ASP A 1 106 ? 13.290 -6.571 -11.240 1.00 91.88 106 ASP A N 1
ATOM 860 C CA . ASP A 1 106 ? 12.230 -6.390 -12.233 1.00 91.88 106 ASP A CA 1
ATOM 861 C C . ASP A 1 106 ? 12.536 -5.215 -13.176 1.00 91.88 106 ASP A C 1
ATOM 863 O O . ASP A 1 106 ? 12.416 -5.362 -14.391 1.00 91.88 106 ASP A O 1
ATOM 867 N N . ILE A 1 107 ? 13.023 -4.088 -12.644 1.00 93.38 107 ILE A N 1
ATOM 868 C CA . ILE A 1 107 ? 13.404 -2.907 -13.436 1.00 93.38 107 ILE A CA 1
ATOM 869 C C . ILE A 1 107 ? 14.504 -3.232 -14.456 1.00 93.38 107 ILE A C 1
ATOM 871 O O . ILE A 1 107 ? 14.318 -2.997 -15.647 1.00 93.38 107 ILE A O 1
ATOM 875 N N . PHE A 1 108 ? 15.629 -3.810 -14.021 1.00 93.12 108 PHE A N 1
ATOM 876 C CA . PHE A 1 108 ? 16.755 -4.119 -14.919 1.00 93.12 108 PHE A CA 1
ATOM 877 C C . PHE A 1 108 ? 16.471 -5.293 -15.868 1.00 93.12 108 PHE A C 1
ATOM 879 O O . PHE A 1 108 ? 17.133 -5.443 -16.895 1.00 93.12 108 PHE A O 1
ATOM 886 N N . THR A 1 109 ? 15.476 -6.125 -15.555 1.00 93.06 109 THR A N 1
ATOM 887 C CA . THR A 1 109 ? 15.020 -7.182 -16.465 1.00 93.06 109 THR A CA 1
ATOM 888 C C . THR A 1 109 ? 14.272 -6.587 -17.663 1.00 93.06 109 THR A C 1
ATOM 890 O O . THR A 1 109 ? 14.534 -6.979 -18.810 1.00 93.06 109 THR A O 1
ATOM 893 N N . HIS A 1 110 ? 13.390 -5.614 -17.410 1.00 90.69 110 HIS A N 1
ATOM 894 C CA . HIS A 1 110 ? 12.466 -5.065 -18.409 1.00 90.69 110 HIS A CA 1
ATOM 895 C C . HIS A 1 110 ? 13.006 -3.836 -19.152 1.00 90.69 110 HIS A C 1
ATOM 897 O O . HIS A 1 110 ? 12.724 -3.684 -20.341 1.00 90.69 110 HIS A O 1
ATOM 903 N N . ILE A 1 111 ? 13.828 -3.009 -18.500 1.00 91.19 111 ILE A N 1
ATOM 904 C CA . ILE A 1 111 ? 14.376 -1.774 -19.070 1.00 91.19 111 ILE A CA 1
ATOM 905 C C . ILE A 1 111 ? 15.837 -1.999 -19.456 1.00 91.19 111 ILE A C 1
ATOM 907 O O . ILE A 1 111 ? 16.686 -2.248 -18.602 1.00 91.19 111 ILE A O 1
ATOM 911 N N . LYS A 1 112 ? 16.131 -1.919 -20.760 1.00 90.44 112 LYS A N 1
ATOM 912 C CA . LYS A 1 112 ? 17.485 -2.153 -21.294 1.00 90.44 112 LYS A CA 1
ATOM 913 C C . LYS A 1 112 ? 18.403 -0.941 -21.178 1.00 90.44 112 LYS A C 1
ATOM 915 O O . LYS A 1 112 ? 19.603 -1.121 -21.003 1.00 90.44 112 LYS A O 1
ATOM 920 N N . ASP A 1 113 ? 17.852 0.267 -21.269 1.00 92.94 113 ASP A N 1
ATOM 921 C CA . ASP A 1 113 ? 18.624 1.487 -21.055 1.00 92.94 113 ASP A CA 1
ATOM 922 C C . ASP A 1 113 ? 18.922 1.672 -19.561 1.00 92.94 113 ASP A C 1
ATOM 924 O O . ASP A 1 113 ? 18.024 1.903 -18.747 1.00 92.94 113 ASP A O 1
ATOM 928 N N . GLU A 1 114 ? 20.198 1.564 -19.195 1.00 94.25 114 GLU A N 1
ATOM 929 C CA . GLU A 1 114 ? 20.651 1.598 -17.803 1.00 94.25 114 GLU A CA 1
ATOM 930 C C . GLU A 1 114 ? 20.290 2.918 -17.111 1.00 94.25 114 GLU A C 1
ATOM 932 O O . GLU A 1 114 ? 19.831 2.927 -15.965 1.00 94.25 114 GLU A O 1
ATOM 937 N N . GLN A 1 115 ? 20.451 4.046 -17.805 1.00 95.31 115 GLN A N 1
ATOM 938 C CA . GLN A 1 115 ? 20.181 5.355 -17.224 1.00 95.31 115 GLN A CA 1
ATOM 939 C C . GLN A 1 115 ? 18.690 5.526 -16.904 1.00 95.31 115 GLN A C 1
ATOM 941 O O . GLN A 1 115 ? 18.336 6.033 -15.831 1.00 95.31 115 GLN A O 1
ATOM 946 N N . THR A 1 116 ? 17.816 5.062 -17.795 1.00 92.94 116 THR A N 1
ATOM 947 C CA . THR A 1 116 ? 16.367 5.011 -17.587 1.00 92.94 116 THR A CA 1
ATOM 948 C C . THR A 1 116 ? 16.015 4.064 -16.446 1.00 92.94 116 THR A C 1
ATOM 950 O O . THR A 1 116 ? 15.275 4.462 -15.544 1.00 92.94 116 THR A O 1
ATOM 953 N N . ALA A 1 117 ? 16.601 2.864 -16.405 1.00 93.56 117 ALA A N 1
ATOM 954 C CA . ALA A 1 117 ? 16.389 1.897 -15.327 1.00 93.56 117 ALA A CA 1
ATOM 955 C C . ALA A 1 117 ? 16.745 2.489 -13.949 1.00 93.56 117 ALA A C 1
ATOM 957 O O . ALA A 1 117 ? 15.950 2.428 -13.007 1.00 93.56 117 ALA A O 1
ATOM 958 N N . ILE A 1 118 ? 17.895 3.161 -13.836 1.00 95.00 118 ILE A N 1
ATOM 959 C CA . ILE A 1 118 ? 18.318 3.850 -12.607 1.00 95.00 118 ILE A CA 1
ATOM 960 C C . ILE A 1 118 ? 17.331 4.958 -12.223 1.00 95.00 118 ILE A C 1
ATOM 962 O O . ILE A 1 118 ? 16.996 5.108 -11.044 1.00 95.00 118 ILE A O 1
ATOM 966 N N . ASN A 1 119 ? 16.850 5.741 -13.189 1.00 94.00 119 ASN A N 1
ATOM 967 C CA . ASN A 1 119 ? 15.903 6.825 -12.927 1.00 94.00 119 ASN A CA 1
ATOM 968 C C . ASN A 1 119 ? 14.542 6.296 -12.446 1.00 94.00 119 ASN A C 1
ATOM 970 O O . ASN A 1 119 ? 13.993 6.828 -11.478 1.00 94.00 119 ASN A O 1
ATOM 974 N N 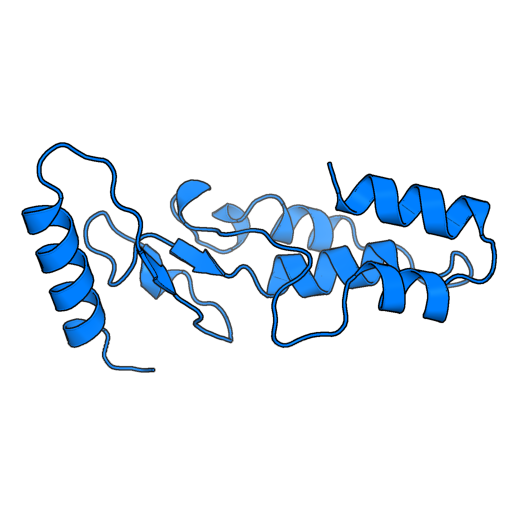. ARG A 1 120 ? 14.033 5.209 -13.040 1.00 92.62 120 ARG A N 1
ATOM 975 C CA . ARG A 1 120 ? 12.791 4.541 -12.608 1.00 92.62 120 ARG A CA 1
ATOM 976 C C . ARG A 1 120 ? 12.939 3.909 -11.224 1.00 92.62 120 ARG A C 1
ATOM 978 O O . ARG A 1 120 ? 12.070 4.083 -10.371 1.00 92.62 120 ARG A O 1
ATOM 985 N N . LEU A 1 121 ? 14.081 3.275 -10.949 1.00 93.75 121 LEU A N 1
ATOM 986 C CA . LEU A 1 121 ? 14.388 2.735 -9.624 1.00 93.75 121 LEU A CA 1
ATOM 987 C C . LEU A 1 121 ? 14.423 3.831 -8.548 1.00 93.75 121 LEU A C 1
ATOM 989 O O . LEU A 1 121 ? 13.946 3.613 -7.437 1.00 93.75 121 LEU A O 1
ATOM 993 N N . LYS A 1 122 ? 14.976 5.010 -8.865 1.00 93.75 122 LYS A N 1
ATOM 994 C CA . LYS A 1 122 ? 14.972 6.172 -7.959 1.00 93.75 122 LYS A CA 1
ATOM 995 C C . LYS A 1 122 ? 13.562 6.709 -7.723 1.00 93.75 122 LYS A C 1
ATOM 997 O O . LYS A 1 122 ? 13.264 7.101 -6.599 1.00 93.75 122 LYS A O 1
ATOM 1002 N N . LEU A 1 123 ? 12.712 6.722 -8.750 1.00 92.38 123 LEU A N 1
ATOM 1003 C CA . LEU A 1 123 ? 11.324 7.168 -8.627 1.00 92.38 123 LEU A CA 1
ATOM 1004 C C . LEU A 1 123 ? 10.526 6.277 -7.663 1.00 92.38 123 LEU A C 1
ATOM 1006 O O . LEU A 1 123 ? 9.797 6.802 -6.833 1.00 92.38 123 LEU A O 1
ATOM 1010 N N . GLY A 1 124 ? 10.729 4.957 -7.705 1.00 87.25 124 GLY A N 1
ATOM 1011 C CA . GLY A 1 124 ? 10.078 4.004 -6.794 1.00 87.25 124 GLY A CA 1
ATOM 1012 C C . GLY A 1 124 ? 10.713 3.862 -5.401 1.00 87.25 124 GLY A C 1
ATOM 1013 O O . GLY A 1 124 ? 10.315 2.988 -4.641 1.00 87.25 124 GLY A O 1
ATOM 1014 N N . LYS A 1 125 ? 11.737 4.650 -5.056 1.00 81.31 125 LYS A N 1
ATOM 1015 C CA . LYS A 1 125 ? 12.409 4.596 -3.738 1.00 81.31 125 LYS A CA 1
ATOM 1016 C C . LYS A 1 125 ? 12.272 5.878 -2.913 1.00 81.31 125 LYS A C 1
ATOM 1018 O O . LYS A 1 125 ? 12.827 5.932 -1.817 1.00 81.31 125 LYS A O 1
ATOM 1023 N N . LYS A 1 126 ? 11.619 6.905 -3.455 1.00 55.78 126 LYS A N 1
ATOM 1024 C CA . LYS A 1 126 ? 11.331 8.155 -2.744 1.00 55.78 126 LYS A CA 1
ATOM 1025 C C . LYS A 1 126 ? 10.042 8.037 -1.951 1.00 55.78 126 LYS A C 1
ATOM 1027 O O . LYS A 1 126 ? 10.022 8.630 -0.855 1.00 55.78 126 LYS A O 1
#

Foldseek 3Di:
DPCLVVLLVVQVVVVVVCPPHDDFFEDADPPDDLQQCQDPRRSGPAYEQVLLQVLLLCVLLDDPPDDDRDVVSVVCSVDVVVVVHPDPSRYDHANDDPVDDDSLVSLVVRDVPPVSSVVSVVVRPD

Sequence (126 aa):
IQNFEFLTLITQDVKKLAGNKPFYCAAEYIPEDPIITVAKNGPMDGLWHEKFYTTIKDILIMNDDNNRVSLDQLKLVIDGRLQGYSSIQNLVNYLSNHDHNRFCYDIFTHIKDEQTAINRLKLGKK

Secondary structure (DSSP, 8-state):
---HHHHHHHHHHHHHHHTTS----EE--SS--GGGTSSTT-SSSEEE-HHHHHHHHHHHH--TTT----HHHHHHHH-GGGGT-S-GGGEE--S--SSS--HHHHHHHH---HHHHHHHHHHTT-

Radius of gyration: 17.35 Å; chains: 1; bounding box: 35×24×53 Å

InterPro domains:
  IPR017853 Glycoside hydrolase superfamily [SSF51445] (4-112)